Protein AF-A0AA37NJ39-F1 (afdb_monomer_lite)

Secondary structure (DSSP, 8-state):
-------------EEHHHHHHHT-TTS-HHHHHHHHHHHHHH-HHHHHHHHHTT--TT--EE-HHHHHHHHHHH---

pLDDT: mean 85.33, std 12.34, range [43.22, 93.0]

InterPro domains:
  IPR025342 Protein of unknown function DUF4248 [PF14053] (11-77)

Structure (mmCIF, N/CA/C/O backbone):
data_AF-A0AA37NJ39-F1
#
_entry.id   AF-A0AA37NJ39-F1
#
loop_
_atom_site.group_PDB
_atom_site.id
_atom_site.type_symbol
_atom_site.label_atom_id
_atom_site.label_alt_id
_atom_site.label_comp_id
_atom_site.label_asym_id
_atom_site.label_entity_id
_atom_site.label_seq_id
_atom_site.pdbx_PDB_ins_code
_atom_site.Cartn_x
_atom_site.Cartn_y
_atom_site.Cartn_z
_atom_site.occupancy
_atom_site.B_iso_or_equiv
_atom_site.auth_seq_id
_atom_site.auth_comp_id
_atom_site.auth_asym_id
_atom_site.auth_atom_id
_atom_site.pdbx_PDB_model_num
ATOM 1 N N . MET A 1 1 ? 8.462 -32.109 -16.695 1.00 52.56 1 MET A N 1
ATOM 2 C CA . MET A 1 1 ? 9.233 -30.855 -16.542 1.00 52.56 1 MET A CA 1
ATOM 3 C C . MET A 1 1 ? 8.248 -29.726 -16.317 1.00 52.56 1 MET A C 1
ATOM 5 O O . MET A 1 1 ? 7.279 -29.659 -17.057 1.00 52.56 1 MET A O 1
ATOM 9 N N . GLY A 1 2 ? 8.492 -28.897 -15.300 1.00 48.03 2 GLY A N 1
ATOM 10 C CA . GLY A 1 2 ? 7.729 -27.678 -15.026 1.00 48.03 2 GLY A CA 1
ATOM 11 C C . GLY A 1 2 ? 6.656 -27.833 -13.952 1.00 48.03 2 GLY A C 1
ATOM 12 O O . GLY A 1 2 ? 5.473 -27.809 -14.262 1.00 48.03 2 GLY A O 1
ATOM 13 N N . ILE A 1 3 ? 7.064 -27.956 -12.686 1.00 47.47 3 ILE A N 1
ATOM 14 C CA . ILE A 1 3 ? 6.204 -27.532 -11.577 1.00 47.47 3 ILE A CA 1
ATOM 15 C C . ILE A 1 3 ? 6.117 -26.009 -11.728 1.00 47.47 3 ILE A C 1
ATOM 17 O O . ILE A 1 3 ? 7.067 -25.306 -11.389 1.00 47.47 3 ILE A O 1
ATOM 21 N N . MET A 1 4 ? 5.049 -25.501 -12.347 1.00 43.22 4 MET A N 1
ATOM 22 C CA . MET A 1 4 ? 4.746 -24.074 -12.28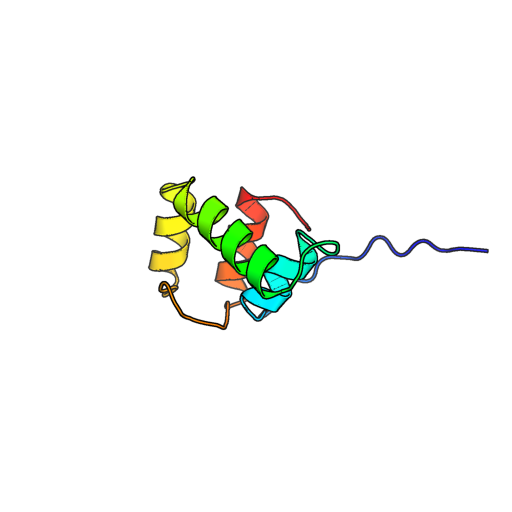7 1.00 43.22 4 MET A CA 1
ATOM 23 C C . MET A 1 4 ? 4.314 -23.808 -10.853 1.00 43.22 4 MET A C 1
ATOM 25 O O . MET A 1 4 ? 3.192 -24.132 -10.472 1.00 43.22 4 MET A O 1
ATOM 29 N N . ILE A 1 5 ? 5.251 -23.322 -10.043 1.00 48.69 5 ILE A N 1
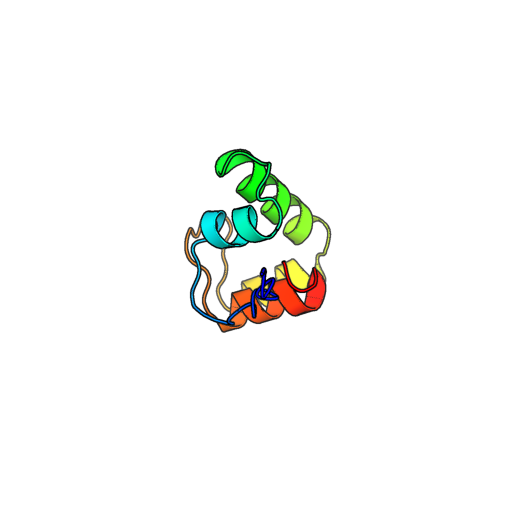ATOM 30 C CA . ILE A 1 5 ? 4.976 -22.823 -8.703 1.00 48.69 5 ILE A CA 1
ATOM 31 C C . ILE A 1 5 ? 3.894 -21.753 -8.873 1.00 48.69 5 ILE A C 1
ATOM 33 O O . ILE A 1 5 ? 4.156 -20.681 -9.415 1.00 48.69 5 ILE A O 1
ATOM 37 N N . VAL A 1 6 ? 2.662 -22.078 -8.480 1.00 50.84 6 VAL A N 1
ATOM 38 C CA . VAL A 1 6 ? 1.662 -21.066 -8.156 1.00 50.84 6 VAL A CA 1
ATOM 39 C C . VAL A 1 6 ? 2.278 -20.287 -7.006 1.00 50.84 6 VAL A C 1
ATOM 41 O O . VAL A 1 6 ? 2.571 -20.847 -5.955 1.00 50.84 6 VAL A O 1
ATOM 44 N N . ASN A 1 7 ? 2.668 -19.050 -7.275 1.00 55.56 7 ASN A N 1
ATOM 45 C CA . ASN A 1 7 ? 3.440 -18.254 -6.343 1.00 55.56 7 ASN A CA 1
ATOM 46 C C . ASN A 1 7 ? 2.534 -17.925 -5.148 1.00 55.56 7 ASN A C 1
ATOM 48 O O . ASN A 1 7 ? 1.724 -17.012 -5.240 1.00 55.56 7 ASN A O 1
ATOM 52 N N . GLU A 1 8 ? 2.623 -18.704 -4.066 1.00 64.69 8 GLU A N 1
ATOM 53 C CA . GLU A 1 8 ? 1.894 -18.465 -2.818 1.00 64.69 8 GLU A CA 1
ATOM 54 C C . GLU A 1 8 ? 2.230 -17.052 -2.332 1.00 64.69 8 GLU A C 1
ATOM 56 O O . GLU A 1 8 ? 3.341 -16.773 -1.874 1.00 64.69 8 GLU A O 1
ATOM 61 N N . PHE A 1 9 ? 1.300 -16.119 -2.518 1.00 81.75 9 PHE A N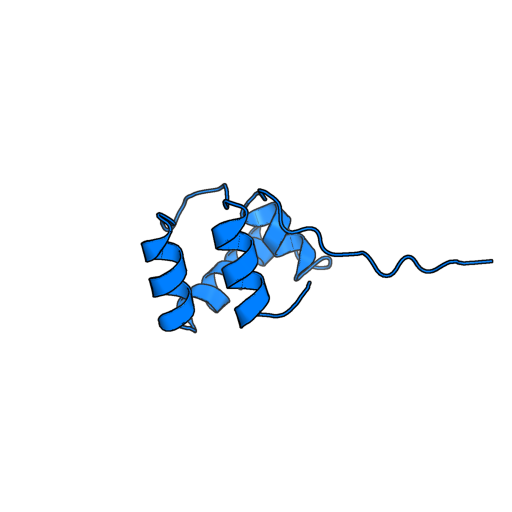 1
ATOM 62 C CA . PHE A 1 9 ? 1.495 -14.745 -2.100 1.00 81.75 9 PHE A CA 1
ATOM 63 C C . PHE A 1 9 ? 1.519 -14.686 -0.566 1.00 81.75 9 PHE A C 1
ATOM 65 O O . PHE A 1 9 ? 0.518 -14.920 0.110 1.00 81.75 9 PHE A O 1
ATOM 72 N N . GLU A 1 10 ? 2.685 -14.389 0.008 1.00 85.88 10 GLU A N 1
ATOM 73 C CA . GLU A 1 10 ? 2.856 -14.356 1.460 1.00 85.88 10 GLU A CA 1
ATOM 74 C C . GLU A 1 10 ? 2.439 -12.998 2.042 1.00 85.88 10 GLU A C 1
ATOM 76 O O . GLU A 1 10 ? 2.964 -11.956 1.663 1.00 85.88 10 GLU A O 1
ATOM 81 N N . ILE A 1 11 ? 1.552 -12.975 3.042 1.00 89.69 11 ILE A N 1
ATOM 82 C CA . ILE A 1 11 ? 1.219 -11.736 3.764 1.00 89.69 11 ILE A CA 1
ATOM 83 C C . ILE A 1 11 ? 2.359 -11.355 4.720 1.00 89.69 11 ILE A C 1
ATOM 85 O O . ILE A 1 11 ? 2.361 -11.719 5.898 1.00 89.69 11 ILE A O 1
ATOM 89 N N . ARG A 1 12 ? 3.305 -10.554 4.235 1.00 91.38 12 ARG A N 1
ATOM 90 C CA . ARG A 1 12 ? 4.422 -10.012 5.024 1.00 91.38 12 ARG A CA 1
ATOM 91 C C . ARG A 1 12 ? 4.562 -8.502 4.855 1.00 91.38 12 ARG A C 1
ATOM 93 O O . ARG A 1 12 ? 3.731 -7.845 4.240 1.00 91.38 12 ARG A O 1
ATOM 100 N N . SER A 1 13 ? 5.598 -7.927 5.454 1.00 89.94 13 SER A N 1
ATOM 101 C CA . SER A 1 13 ? 5.931 -6.518 5.244 1.00 89.94 13 SER A CA 1
ATOM 102 C C . SER A 1 13 ? 6.507 -6.350 3.841 1.00 89.94 13 SER A C 1
ATOM 104 O O . SER A 1 13 ? 7.472 -7.032 3.507 1.00 89.94 13 SER A O 1
ATOM 106 N N . TYR A 1 14 ? 5.961 -5.428 3.054 1.00 92.19 14 TYR A N 1
ATOM 107 C CA . TYR A 1 14 ? 6.448 -5.142 1.703 1.00 92.19 14 TYR A CA 1
ATOM 108 C C . TYR A 1 14 ? 6.825 -3.675 1.555 1.00 92.19 14 TYR A C 1
ATOM 110 O O . TYR A 1 14 ? 6.251 -2.792 2.198 1.00 92.19 14 TYR A O 1
ATOM 118 N N . GLY A 1 15 ? 7.758 -3.382 0.652 1.00 92.06 15 GLY A N 1
ATOM 119 C CA . GLY A 1 15 ? 7.862 -2.039 0.095 1.00 92.06 15 GLY A CA 1
ATOM 120 C C . GLY A 1 15 ? 6.606 -1.693 -0.715 1.00 92.06 15 GLY A C 1
ATOM 121 O O . GLY A 1 15 ? 6.025 -2.561 -1.356 1.00 92.06 15 GLY A O 1
ATOM 122 N N . TRP A 1 16 ? 6.197 -0.424 -0.745 1.00 91.12 16 TRP A N 1
ATOM 123 C CA . TRP A 1 16 ? 5.069 0.023 -1.574 1.00 91.12 16 TRP A CA 1
ATOM 124 C C . TRP A 1 16 ? 5.276 -0.341 -3.049 1.00 91.12 16 TRP A C 1
ATOM 126 O O . TRP A 1 16 ? 4.387 -0.881 -3.696 1.00 91.12 16 TRP A O 1
ATOM 136 N N . GLN A 1 17 ? 6.479 -0.071 -3.566 1.00 91.12 17 GLN A N 1
ATOM 137 C CA . GLN A 1 17 ? 6.849 -0.426 -4.934 1.00 91.12 17 GLN A CA 1
ATOM 138 C C . GLN A 1 17 ? 7.053 -1.932 -5.100 1.00 91.12 17 GLN A C 1
ATOM 140 O O . GLN A 1 17 ? 6.704 -2.452 -6.149 1.00 91.12 17 GLN A O 1
ATOM 145 N N . GLU A 1 18 ? 7.569 -2.624 -4.078 1.00 91.50 18 GLU A N 1
ATOM 146 C CA . GLU A 1 18 ? 7.724 -4.085 -4.106 1.00 91.50 18 GLU A CA 1
ATOM 147 C C . GLU A 1 18 ? 6.362 -4.755 -4.295 1.00 91.50 18 GLU A C 1
ATOM 149 O O . GLU A 1 18 ? 6.179 -5.497 -5.253 1.00 91.50 18 GLU A O 1
ATOM 154 N N . LEU A 1 19 ? 5.375 -4.400 -3.464 1.00 92.25 19 LEU A N 1
ATOM 155 C CA . LEU A 1 19 ? 4.012 -4.905 -3.602 1.00 92.25 19 LEU A CA 1
ATOM 156 C C . LEU A 1 19 ? 3.404 -4.506 -4.950 1.00 92.25 19 LEU A C 1
ATOM 158 O O . LEU A 1 19 ? 2.781 -5.325 -5.613 1.00 92.25 19 LEU A O 1
ATOM 162 N N . ALA A 1 20 ? 3.591 -3.258 -5.378 1.00 92.19 20 ALA A N 1
ATOM 163 C CA . ALA A 1 20 ? 3.016 -2.791 -6.631 1.00 92.19 20 ALA A CA 1
ATOM 164 C C . ALA A 1 20 ? 3.568 -3.526 -7.864 1.00 92.19 20 ALA A C 1
ATOM 166 O O . ALA A 1 20 ? 2.819 -3.750 -8.811 1.00 92.19 20 ALA A O 1
ATOM 167 N N . VAL A 1 21 ? 4.854 -3.888 -7.860 1.00 92.75 21 VAL A N 1
ATOM 168 C CA . VAL A 1 21 ? 5.477 -4.676 -8.935 1.00 92.75 21 VAL A CA 1
ATOM 169 C C . VAL A 1 21 ? 4.917 -6.095 -8.965 1.00 92.75 21 VAL A C 1
ATOM 171 O O . VAL A 1 21 ? 4.757 -6.628 -10.054 1.00 92.75 21 VAL A O 1
ATOM 174 N N . LEU A 1 22 ? 4.534 -6.681 -7.822 1.00 91.00 22 LEU A N 1
ATOM 175 C CA . LEU A 1 22 ? 3.841 -7.977 -7.818 1.00 91.00 22 LEU A CA 1
ATOM 176 C C . LEU A 1 22 ? 2.520 -7.903 -8.601 1.00 91.00 22 LEU A C 1
ATOM 178 O O . LEU A 1 22 ? 2.281 -8.739 -9.457 1.00 91.00 22 LEU A O 1
ATOM 182 N N . TYR A 1 23 ? 1.727 -6.843 -8.408 1.00 89.94 23 TYR A N 1
ATOM 183 C CA . TYR A 1 23 ? 0.490 -6.615 -9.178 1.00 89.94 23 TYR A CA 1
ATOM 184 C C . TYR A 1 23 ? 0.709 -6.207 -10.645 1.00 89.94 23 TYR A C 1
ATOM 186 O O . TYR A 1 23 ? -0.242 -6.113 -11.425 1.00 89.94 23 TYR A O 1
ATOM 194 N N . GLY A 1 24 ? 1.932 -5.849 -11.020 1.00 87.19 24 GLY A N 1
ATOM 195 C CA . GLY A 1 24 ? 2.247 -5.302 -12.332 1.00 87.19 24 GLY A CA 1
ATOM 196 C C . GLY A 1 24 ? 3.687 -5.599 -12.714 1.00 87.19 24 GLY A C 1
ATOM 197 O O . GLY A 1 24 ? 4.462 -4.648 -12.820 1.00 87.19 24 GLY A O 1
ATOM 198 N N . PRO A 1 25 ? 4.047 -6.876 -12.938 1.00 86.12 25 PRO A N 1
ATOM 199 C CA . PRO A 1 25 ? 5.433 -7.277 -13.186 1.00 86.12 25 PRO A CA 1
ATOM 200 C C . PRO A 1 25 ? 5.990 -6.704 -14.496 1.00 86.12 25 PRO A C 1
ATOM 202 O O . PRO A 1 25 ? 7.199 -6.556 -14.641 1.00 86.12 25 PRO A O 1
ATOM 205 N N . ASP A 1 26 ? 5.108 -6.336 -15.427 1.00 89.31 26 ASP A N 1
ATOM 206 C CA . ASP A 1 26 ? 5.451 -5.694 -16.701 1.00 89.31 26 ASP A CA 1
ATOM 207 C C . ASP A 1 26 ? 5.693 -4.173 -16.565 1.00 89.31 26 ASP A C 1
ATOM 209 O O . ASP A 1 26 ? 6.221 -3.515 -17.460 1.00 89.31 26 ASP A O 1
ATOM 213 N N . LEU A 1 27 ? 5.310 -3.577 -15.430 1.00 87.50 27 LEU A N 1
ATOM 214 C CA . LEU A 1 27 ? 5.428 -2.141 -15.199 1.00 87.50 27 LEU A CA 1
ATOM 215 C C . LEU A 1 27 ? 6.752 -1.792 -14.519 1.00 87.50 27 LEU A C 1
ATOM 217 O O . LEU A 1 27 ? 7.197 -2.445 -13.578 1.00 87.50 27 LEU A O 1
ATOM 221 N N . MET A 1 28 ? 7.327 -0.652 -14.910 1.00 89.44 28 MET A N 1
ATOM 222 C CA . MET A 1 28 ? 8.440 -0.062 -14.164 1.00 89.44 28 MET A CA 1
ATOM 223 C C . MET A 1 28 ? 8.015 0.197 -12.702 1.00 89.44 28 MET A C 1
ATOM 225 O O . MET A 1 28 ? 6.887 0.651 -12.482 1.00 89.44 28 MET A O 1
ATOM 229 N N . PRO A 1 29 ? 8.898 0.015 -11.700 1.00 86.31 29 PRO A N 1
ATOM 230 C CA . PRO A 1 29 ? 8.549 0.132 -10.278 1.00 86.31 29 PRO A CA 1
ATOM 231 C C . PRO A 1 29 ? 7.876 1.455 -9.883 1.00 86.31 29 PRO A C 1
ATOM 233 O O . PRO A 1 29 ? 7.045 1.506 -8.975 1.00 86.31 29 PRO A O 1
ATOM 236 N N . GLU A 1 30 ? 8.227 2.556 -10.547 1.00 88.00 30 GLU A N 1
ATOM 237 C CA . GLU A 1 30 ? 7.578 3.857 -10.349 1.00 88.00 30 GLU A CA 1
ATOM 238 C C . GLU A 1 30 ? 6.148 3.890 -10.906 1.00 88.00 30 GLU A C 1
ATOM 240 O O . GLU A 1 30 ? 5.234 4.388 -10.246 1.00 88.00 30 GLU A O 1
ATOM 245 N N . SER A 1 31 ? 5.938 3.334 -12.100 1.00 90.88 31 SER A N 1
ATOM 246 C CA . SER A 1 31 ? 4.621 3.222 -12.738 1.00 90.88 31 SER A CA 1
ATOM 247 C C . SER A 1 31 ? 3.707 2.273 -11.970 1.00 90.88 31 SER A C 1
ATOM 249 O O . SER A 1 31 ? 2.544 2.605 -11.737 1.00 90.88 31 SER A O 1
ATOM 251 N N . ALA A 1 32 ? 4.243 1.142 -11.507 1.00 91.44 32 ALA A N 1
ATOM 252 C CA . ALA A 1 32 ? 3.543 0.205 -10.640 1.00 91.44 32 ALA A CA 1
ATOM 253 C C . ALA A 1 32 ? 3.083 0.905 -9.350 1.00 91.44 32 ALA A C 1
ATOM 255 O O . ALA A 1 32 ? 1.895 0.910 -9.026 1.00 91.44 32 ALA A O 1
ATOM 256 N N . GLY A 1 33 ? 3.991 1.606 -8.660 1.00 91.06 33 GLY A N 1
ATOM 257 C CA . GLY A 1 33 ? 3.668 2.349 -7.439 1.00 91.06 33 GLY A CA 1
ATOM 258 C C . GLY A 1 33 ? 2.604 3.437 -7.639 1.00 91.06 33 GLY A C 1
ATOM 259 O O . GLY A 1 33 ? 1.724 3.604 -6.785 1.00 91.06 33 GLY A O 1
ATOM 260 N N . LYS A 1 34 ? 2.638 4.158 -8.769 1.00 90.88 34 LYS A N 1
ATOM 261 C CA . LYS A 1 34 ? 1.596 5.131 -9.151 1.00 90.88 34 LYS A CA 1
ATOM 262 C C . LYS A 1 34 ? 0.253 4.452 -9.418 1.00 90.88 34 LYS A C 1
ATOM 264 O O . LYS A 1 34 ? -0.773 4.963 -8.974 1.00 90.88 34 LYS A O 1
ATOM 269 N N . ARG A 1 35 ? 0.250 3.304 -10.100 1.00 91.88 35 ARG A N 1
ATOM 270 C CA . ARG A 1 35 ? -0.959 2.516 -10.374 1.00 91.88 35 ARG A CA 1
ATOM 271 C C . ARG A 1 35 ? -1.601 2.020 -9.081 1.00 91.88 35 ARG A C 1
ATOM 273 O O . ARG A 1 35 ? -2.786 2.265 -8.888 1.00 91.88 35 ARG A O 1
ATOM 280 N N . LEU A 1 36 ? -0.814 1.453 -8.166 1.00 91.50 36 LEU A N 1
ATOM 281 C CA . LEU A 1 36 ? -1.300 1.039 -6.848 1.00 91.50 36 LEU A CA 1
ATOM 282 C C . LEU A 1 36 ? -1.866 2.229 -6.057 1.00 91.50 36 LEU A C 1
ATOM 284 O O . LEU A 1 36 ? -2.928 2.124 -5.455 1.00 91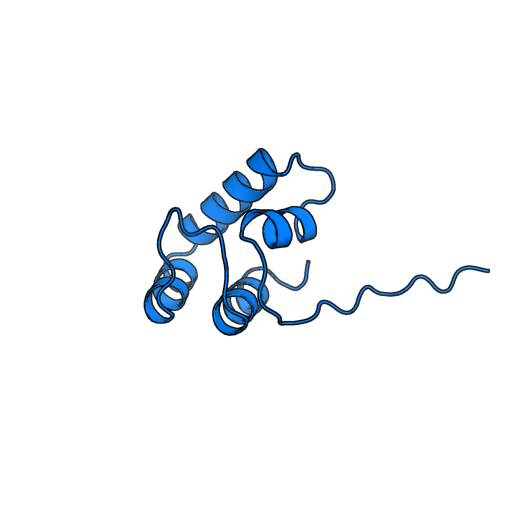.50 36 LEU A O 1
ATOM 288 N N . SER A 1 37 ? -1.217 3.398 -6.125 1.00 89.94 37 SER A N 1
ATOM 289 C CA . SER A 1 37 ? -1.720 4.618 -5.464 1.00 89.94 37 SER A CA 1
ATOM 290 C C . SER A 1 37 ? -3.043 5.089 -6.053 1.00 89.94 37 SER A C 1
ATOM 292 O O . SER A 1 37 ? -3.910 5.558 -5.322 1.00 89.94 37 SER A O 1
ATOM 294 N N . LYS A 1 38 ? -3.207 4.955 -7.372 1.00 91.12 38 LYS A N 1
ATOM 295 C CA . LYS A 1 38 ? -4.458 5.269 -8.060 1.00 91.12 38 LYS A CA 1
ATOM 296 C C . LYS A 1 38 ? -5.567 4.297 -7.669 1.00 91.12 38 LYS A C 1
ATOM 298 O O . LYS A 1 38 ? -6.689 4.742 -7.500 1.00 91.12 38 LYS A O 1
ATOM 303 N N . TRP A 1 39 ? -5.262 3.012 -7.510 1.00 92.06 39 TRP A N 1
ATOM 304 C CA . TRP A 1 39 ? -6.228 2.016 -7.046 1.00 92.06 39 TRP A CA 1
ATOM 305 C C . TRP A 1 39 ? -6.670 2.265 -5.609 1.00 92.06 39 TRP A C 1
ATOM 307 O O . TRP A 1 39 ? -7.867 2.329 -5.358 1.00 92.06 39 TRP A O 1
ATOM 317 N N . VAL A 1 40 ? -5.728 2.526 -4.698 1.00 90.00 40 VAL A N 1
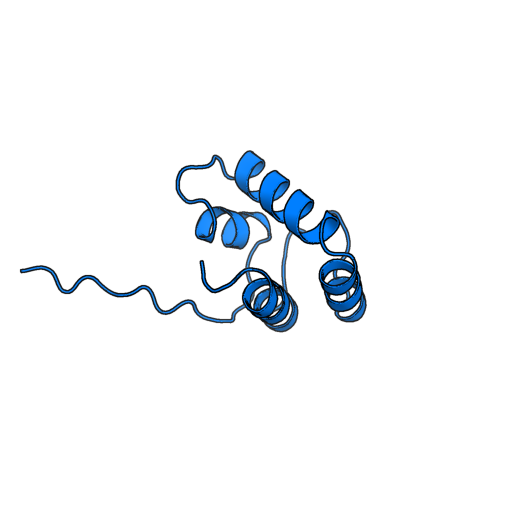ATOM 318 C CA . VAL A 1 40 ? -6.064 2.913 -3.319 1.00 90.00 40 VAL A CA 1
ATOM 319 C C . VAL A 1 40 ? -6.874 4.208 -3.286 1.00 90.00 40 VAL A C 1
ATOM 321 O O . VAL A 1 40 ? -7.849 4.288 -2.560 1.00 90.00 40 VAL A O 1
ATOM 324 N N . GLY A 1 41 ? -6.528 5.209 -4.100 1.00 88.31 41 GLY A N 1
ATOM 325 C CA . GLY A 1 41 ? -7.294 6.458 -4.171 1.00 88.31 41 GLY A CA 1
ATOM 326 C C . GLY A 1 41 ? -8.639 6.350 -4.901 1.00 88.31 41 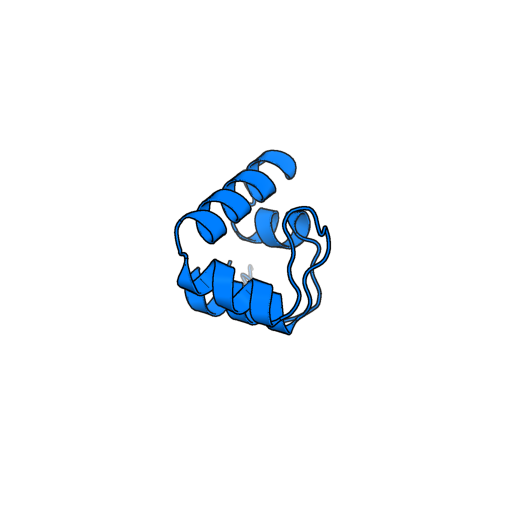GLY A C 1
ATOM 327 O O . GLY A 1 41 ? -9.457 7.257 -4.782 1.00 88.31 41 GLY A O 1
ATOM 328 N N . ALA A 1 42 ? -8.865 5.287 -5.677 1.00 91.12 42 ALA A N 1
ATOM 329 C CA . ALA A 1 42 ? -10.137 5.036 -6.352 1.00 91.12 42 ALA A CA 1
ATOM 330 C C . ALA A 1 42 ? -11.165 4.382 -5.419 1.00 91.12 42 ALA A C 1
ATOM 332 O O . ALA A 1 42 ? -12.362 4.532 -5.654 1.00 91.12 42 ALA A O 1
ATOM 333 N N . ASP A 1 43 ? -10.705 3.694 -4.369 1.00 90.44 43 ASP A N 1
ATOM 334 C CA . ASP A 1 43 ? -11.554 3.068 -3.362 1.00 90.44 43 ASP A CA 1
ATOM 335 C C . ASP A 1 43 ? -11.392 3.779 -2.000 1.00 90.44 43 ASP A C 1
ATOM 337 O O . ASP A 1 43 ? -10.414 3.552 -1.278 1.00 90.44 43 ASP A O 1
ATOM 341 N N . PRO A 1 44 ? -12.340 4.656 -1.617 1.00 88.69 44 PRO A N 1
ATOM 342 C CA . PRO A 1 44 ? -12.239 5.417 -0.374 1.00 88.69 44 PRO A CA 1
ATOM 343 C C . PRO A 1 44 ? -12.302 4.531 0.878 1.00 88.69 44 PRO A C 1
ATOM 345 O O . PRO A 1 44 ? -11.807 4.940 1.932 1.00 88.69 44 PRO A O 1
ATOM 348 N N . VAL A 1 45 ? -12.880 3.328 0.790 1.00 92.25 45 VAL A N 1
ATOM 349 C CA . VAL A 1 45 ? -12.933 2.377 1.908 1.00 92.25 45 VAL A CA 1
ATOM 350 C C . VAL A 1 45 ? -11.549 1.780 2.127 1.00 92.25 45 VAL A C 1
ATOM 352 O O . VAL A 1 45 ? -11.048 1.804 3.251 1.00 92.25 45 VAL A O 1
ATOM 355 N N . LEU A 1 46 ? -10.887 1.339 1.054 1.00 91.50 46 LEU A N 1
ATOM 356 C CA . LEU A 1 46 ? -9.508 0.848 1.114 1.00 91.50 46 LEU A CA 1
ATOM 357 C C . LEU A 1 46 ? -8.550 1.920 1.649 1.00 91.50 46 LEU A C 1
ATOM 359 O O . LEU A 1 46 ? -7.718 1.631 2.512 1.00 91.50 46 LEU A O 1
ATOM 363 N N . GLU A 1 47 ? -8.666 3.162 1.166 1.00 91.19 47 GLU A N 1
ATOM 364 C CA . GLU A 1 47 ? -7.835 4.267 1.657 1.00 91.19 47 GLU A CA 1
ATOM 365 C C . GLU A 1 47 ? -8.053 4.506 3.160 1.00 91.19 47 GLU A C 1
ATOM 367 O O . GLU A 1 47 ? -7.080 4.654 3.904 1.00 91.19 47 GLU A O 1
ATOM 372 N N . THR A 1 48 ? -9.308 4.484 3.618 1.00 91.62 48 THR A N 1
ATOM 373 C CA . THR A 1 48 ? -9.668 4.691 5.030 1.00 91.62 48 THR A CA 1
ATOM 374 C C . THR A 1 48 ? -9.142 3.569 5.924 1.00 91.62 48 THR A C 1
ATOM 376 O O . THR A 1 48 ? -8.521 3.851 6.949 1.00 91.62 48 THR A O 1
ATOM 379 N N . GLU A 1 49 ? -9.308 2.305 5.530 1.00 92.44 49 GLU A N 1
ATOM 380 C CA . GLU A 1 49 ? -8.799 1.150 6.284 1.00 92.44 49 GLU A CA 1
ATOM 381 C C . GLU A 1 49 ? -7.271 1.193 6.398 1.00 92.44 49 GLU A C 1
ATOM 383 O O . GLU A 1 49 ? -6.699 1.036 7.482 1.00 92.44 49 GLU A O 1
ATOM 388 N N . LEU A 1 50 ? -6.582 1.498 5.294 1.00 91.31 50 LEU A N 1
ATOM 389 C CA . LEU A 1 50 ? -5.131 1.670 5.295 1.00 91.31 50 LEU A CA 1
ATOM 390 C C . LEU A 1 50 ? -4.695 2.787 6.247 1.00 91.31 50 LEU A C 1
ATOM 392 O O . LEU A 1 50 ? -3.757 2.595 7.032 1.00 91.31 50 LEU A O 1
ATOM 396 N N . GLN A 1 51 ? -5.367 3.939 6.209 1.00 90.06 51 GLN A N 1
ATOM 397 C CA . GLN A 1 51 ? -5.106 5.050 7.126 1.00 90.06 51 GLN A CA 1
ATOM 398 C C . GLN A 1 51 ? -5.381 4.671 8.587 1.00 90.06 51 GLN A C 1
ATOM 400 O O . GLN A 1 51 ? -4.584 5.032 9.457 1.00 90.06 51 GLN A O 1
ATOM 405 N N . GLY A 1 52 ? -6.426 3.881 8.855 1.00 90.69 52 GLY A N 1
ATOM 406 C CA . GLY A 1 52 ? -6.730 3.313 10.173 1.00 90.69 52 GLY A CA 1
ATOM 407 C C . GLY A 1 52 ? -5.597 2.439 10.718 1.00 90.69 52 GLY A C 1
ATOM 408 O O . GLY A 1 52 ? -5.286 2.484 11.908 1.00 90.69 52 GLY A O 1
ATOM 409 N N . TYR A 1 53 ? -4.881 1.732 9.841 1.00 89.44 53 TYR A N 1
ATOM 410 C CA . TYR A 1 53 ? -3.657 0.993 10.179 1.00 89.44 53 TYR A CA 1
ATOM 411 C C . TYR A 1 53 ? -2.374 1.844 10.146 1.00 89.44 53 TYR A C 1
ATOM 413 O O . TYR A 1 53 ? -1.265 1.299 10.145 1.00 89.44 53 TYR A O 1
ATOM 421 N N . GLY A 1 54 ? -2.481 3.173 10.099 1.00 86.62 54 GLY A N 1
ATOM 422 C CA . GLY A 1 54 ? -1.341 4.094 10.126 1.00 86.62 54 GLY A CA 1
ATOM 423 C C . GLY A 1 54 ? -0.575 4.193 8.804 1.00 86.62 54 GLY A C 1
ATOM 424 O O . GLY A 1 54 ? 0.616 4.540 8.796 1.00 86.62 54 GLY A O 1
ATOM 425 N N . TRP A 1 55 ? -1.210 3.854 7.680 1.00 88.56 55 TRP A N 1
ATOM 426 C CA . TRP A 1 55 ? -0.676 4.156 6.354 1.00 88.56 55 TRP A CA 1
ATOM 427 C C . TRP A 1 55 ? -0.839 5.648 6.049 1.00 88.56 55 TRP A C 1
ATOM 429 O O . TRP A 1 55 ? -1.820 6.284 6.426 1.00 88.56 55 TRP A O 1
ATOM 439 N N . ARG A 1 56 ? 0.146 6.224 5.359 1.00 82.56 56 ARG A N 1
ATOM 440 C CA . ARG A 1 56 ? 0.133 7.617 4.906 1.00 82.56 56 ARG A CA 1
ATOM 441 C C . ARG A 1 56 ? 0.698 7.683 3.496 1.00 82.56 56 ARG A C 1
ATOM 443 O O . ARG A 1 56 ? 1.679 6.994 3.201 1.00 82.56 56 ARG A O 1
ATOM 450 N N . LYS A 1 57 ? 0.137 8.560 2.657 1.00 74.31 57 LYS A N 1
ATOM 451 C CA . LYS A 1 57 ? 0.698 8.862 1.332 1.00 74.31 57 LYS A CA 1
ATOM 452 C C . LYS A 1 57 ? 2.174 9.255 1.475 1.00 74.31 57 LYS A C 1
ATOM 454 O O . LYS A 1 57 ? 2.518 10.106 2.290 1.00 74.31 57 LYS A O 1
ATOM 459 N N . GLY A 1 58 ? 3.041 8.584 0.714 1.00 72.56 58 GLY A N 1
ATOM 460 C CA . GLY A 1 58 ? 4.498 8.764 0.753 1.00 72.56 58 GLY A CA 1
ATOM 461 C C . GLY A 1 58 ? 5.264 7.763 1.629 1.00 72.56 58 GLY A C 1
ATOM 462 O O . GLY A 1 58 ? 6.489 7.682 1.518 1.00 72.56 58 GLY A O 1
ATOM 463 N N . LYS A 1 59 ? 4.589 6.953 2.458 1.00 76.62 59 LYS A N 1
ATOM 464 C CA . LYS A 1 59 ? 5.252 5.884 3.217 1.00 76.62 59 LYS A CA 1
ATOM 465 C C . LYS A 1 59 ? 5.655 4.752 2.269 1.00 76.62 59 LYS A C 1
ATOM 467 O O . LYS A 1 59 ? 4.811 4.156 1.607 1.00 76.62 59 LYS A O 1
ATOM 472 N N . LYS A 1 60 ? 6.953 4.443 2.220 1.00 81.25 60 LYS A N 1
ATOM 473 C CA . LYS A 1 60 ? 7.514 3.429 1.311 1.00 81.25 60 LYS A CA 1
ATOM 474 C C . LYS A 1 60 ? 7.374 1.989 1.809 1.00 81.25 60 LYS A C 1
ATOM 476 O O . LYS A 1 60 ? 7.713 1.082 1.061 1.00 81.25 60 LYS A O 1
ATOM 481 N N . THR A 1 61 ? 6.883 1.774 3.027 1.00 88.44 61 THR A N 1
ATOM 482 C CA . THR A 1 61 ? 6.793 0.447 3.651 1.00 88.44 61 THR A CA 1
ATOM 483 C C . THR A 1 61 ? 5.377 0.185 4.132 1.00 88.44 61 THR A C 1
ATOM 485 O O . THR A 1 61 ? 4.788 1.023 4.824 1.00 88.44 61 THR A O 1
ATOM 488 N N . LEU A 1 62 ? 4.871 -0.991 3.783 1.00 90.88 62 LEU A N 1
ATOM 489 C CA . LEU A 1 62 ? 3.585 -1.525 4.183 1.00 90.88 62 LEU A CA 1
ATOM 490 C C . LEU A 1 62 ? 3.784 -2.589 5.257 1.00 90.88 62 LEU A C 1
ATOM 492 O O . LEU A 1 62 ? 4.662 -3.446 5.154 1.00 90.88 62 LEU A O 1
ATOM 496 N N . THR A 1 63 ? 2.961 -2.531 6.297 1.00 92.12 63 THR A N 1
ATOM 497 C CA . THR A 1 63 ? 2.912 -3.590 7.309 1.00 92.12 63 THR A CA 1
ATOM 498 C C . THR A 1 63 ? 2.129 -4.794 6.776 1.00 92.12 63 THR A C 1
ATOM 500 O O . THR A 1 63 ? 1.280 -4.617 5.901 1.00 92.12 63 THR A O 1
ATOM 503 N N . PRO A 1 64 ? 2.313 -6.006 7.332 1.00 91.50 64 PRO A N 1
ATOM 504 C CA . PRO A 1 64 ? 1.559 -7.186 6.900 1.00 91.50 64 PRO A CA 1
ATOM 505 C C . PRO A 1 64 ? 0.039 -6.977 6.954 1.00 91.50 64 PRO A C 1
ATOM 507 O O . PRO A 1 64 ? -0.689 -7.449 6.091 1.00 91.50 64 PRO A O 1
ATOM 510 N N . ARG A 1 65 ? -0.452 -6.199 7.932 1.00 92.50 65 ARG A N 1
ATOM 511 C CA . ARG A 1 65 ? -1.872 -5.822 8.020 1.00 92.50 65 ARG A CA 1
ATOM 512 C C . ARG A 1 65 ? -2.319 -4.971 6.832 1.00 92.50 65 ARG A C 1
ATOM 514 O O . ARG A 1 65 ? -3.338 -5.277 6.237 1.00 92.50 65 ARG A O 1
ATOM 521 N N . GLN A 1 66 ? -1.536 -3.956 6.464 1.00 92.19 66 GLN A N 1
ATOM 522 C CA . GLN A 1 66 ? -1.830 -3.096 5.311 1.00 92.19 66 GLN A CA 1
ATOM 523 C C . GLN A 1 66 ? -1.799 -3.884 3.999 1.00 92.19 66 GLN A C 1
ATOM 525 O O . GLN A 1 66 ? -2.649 -3.689 3.138 1.00 92.19 66 GLN A O 1
ATOM 530 N N . VAL A 1 67 ? -0.844 -4.803 3.866 1.00 93.00 67 VAL A N 1
ATOM 531 C CA . VAL A 1 67 ? -0.726 -5.691 2.704 1.00 93.00 67 VAL A CA 1
ATOM 532 C C . VAL A 1 67 ? -1.948 -6.593 2.609 1.00 93.00 67 VAL A C 1
ATOM 534 O O . VAL A 1 67 ? -2.561 -6.663 1.549 1.00 93.00 67 VAL A O 1
ATOM 537 N N . LYS A 1 68 ? -2.361 -7.201 3.727 1.00 92.25 68 LYS A N 1
ATOM 538 C CA . LYS A 1 68 ? -3.587 -7.999 3.795 1.00 92.25 68 LYS A CA 1
ATOM 539 C C . LYS A 1 68 ? -4.802 -7.202 3.328 1.00 92.25 68 LYS A C 1
ATOM 541 O O . LYS A 1 68 ? -5.552 -7.702 2.504 1.00 92.25 68 LYS A O 1
ATOM 546 N N . THR A 1 69 ? -4.971 -5.967 3.802 1.00 92.69 69 THR A N 1
ATOM 547 C CA . THR A 1 69 ? -6.078 -5.104 3.369 1.00 92.69 69 THR A CA 1
ATOM 548 C C . THR A 1 69 ? -6.031 -4.861 1.863 1.00 92.69 69 THR A C 1
ATOM 550 O O . THR A 1 69 ? -7.030 -5.063 1.189 1.00 92.69 69 THR A O 1
ATOM 553 N N . ILE A 1 70 ? -4.873 -4.502 1.303 1.00 91.69 70 ILE A N 1
ATOM 554 C CA . ILE A 1 70 ? -4.736 -4.281 -0.147 1.00 91.69 70 ILE A CA 1
ATOM 555 C C . ILE A 1 70 ? -5.139 -5.533 -0.930 1.00 91.69 70 ILE A C 1
ATOM 557 O O . ILE A 1 70 ? -5.889 -5.429 -1.890 1.00 91.69 70 ILE A O 1
ATOM 561 N N . VAL A 1 71 ? -4.703 -6.705 -0.482 1.00 91.56 71 VAL A N 1
ATOM 562 C CA . VAL A 1 71 ? -4.965 -7.994 -1.140 1.00 91.56 71 VAL A CA 1
ATOM 563 C C . VAL A 1 71 ? -6.423 -8.418 -1.008 1.00 91.56 71 VAL A C 1
ATOM 565 O O . VAL A 1 71 ? -7.001 -8.950 -1.946 1.00 91.56 71 VAL A O 1
ATOM 568 N N . GLN A 1 72 ? -7.069 -8.117 0.119 1.00 90.62 72 GLN A N 1
ATOM 569 C CA . GLN A 1 72 ? -8.502 -8.359 0.288 1.00 90.62 72 GLN A CA 1
ATOM 570 C C . GLN A 1 72 ? -9.364 -7.509 -0.657 1.00 90.62 72 GLN A C 1
ATOM 572 O O . GLN A 1 72 ? -10.447 -7.951 -1.029 1.00 90.62 72 GLN A O 1
ATOM 577 N N . PHE A 1 73 ? -8.904 -6.312 -1.033 1.00 90.56 73 PHE A N 1
ATOM 578 C CA . PHE A 1 73 ? -9.641 -5.411 -1.924 1.00 90.56 73 PHE A CA 1
ATOM 579 C C . PHE A 1 73 ? -9.266 -5.580 -3.404 1.00 90.56 73 PHE A C 1
ATOM 581 O O . PHE A 1 73 ? -10.140 -5.509 -4.262 1.00 90.56 73 PHE A O 1
ATOM 588 N N . LEU A 1 74 ? -7.984 -5.786 -3.719 1.00 89.38 74 LEU A N 1
ATOM 589 C CA . LEU A 1 74 ? -7.474 -5.877 -5.094 1.00 89.38 74 LEU A CA 1
ATOM 590 C C . LEU A 1 74 ? -7.323 -7.317 -5.606 1.00 89.38 74 LEU A C 1
ATOM 592 O O . LEU A 1 74 ? -7.182 -7.502 -6.813 1.00 89.38 74 LEU A O 1
ATOM 596 N N . GLY A 1 75 ? -7.374 -8.315 -4.721 1.00 88.19 75 GLY A N 1
ATOM 597 C CA . GLY A 1 75 ? -7.046 -9.710 -5.021 1.00 88.19 75 GLY A CA 1
ATOM 598 C C . GLY A 1 75 ? -5.572 -10.036 -4.773 1.00 88.19 75 GLY A C 1
ATOM 599 O O . GLY A 1 75 ? -4.767 -9.153 -4.494 1.00 88.19 75 GLY A O 1
ATOM 600 N N . GLU A 1 76 ? -5.213 -11.316 -4.843 1.00 87.00 76 GLU A N 1
ATOM 601 C CA . GLU A 1 76 ? -3.812 -11.747 -4.780 1.00 87.00 76 GLU A CA 1
ATOM 602 C C . GLU A 1 76 ? -3.088 -11.366 -6.089 1.00 87.00 76 GLU A C 1
ATOM 604 O O . GLU A 1 76 ? -3.677 -11.538 -7.161 1.00 87.00 76 GLU A O 1
ATOM 609 N N . PRO A 1 77 ? -1.871 -10.790 -6.014 1.00 84.00 77 PRO A N 1
ATOM 610 C CA . PRO A 1 77 ? -1.086 -10.416 -7.189 1.00 84.00 77 PRO A CA 1
ATOM 611 C C . PRO A 1 77 ? -0.547 -11.619 -7.973 1.00 84.00 77 PRO A C 1
ATOM 613 O O . PRO A 1 77 ? -0.226 -12.652 -7.341 1.00 84.00 77 PRO A O 1
#

Organism: NCBI:txid46503

Foldseek 3Di:
DDPPPPPPQDLAKDFLLRLLCQVPVPDDSVVSSVVLVVVCVVDVVLVVVLVVVVDDPPDGMDGSSNSVSSCVVVNGD

Radius of gyration: 12.75 Å; chains: 1; bounding box: 22×40×27 Å

Sequence (77 aa):
MGIMIVNEFEIRSYGWQELAVLYGPDLMPESAGKRLSKWVGADPVLETELQGYGWRKGKKTLTPRQVKTIVQFLGEP

=== Feature glossary ===
Key to the feature types in this record:

pLDDT. pLDDT is the predicted lDDT-Cα score: AlphaFold's confidence that the local environment of each residue (all inter-atomic distances within 15 Å) is correctly placed. It is a per-residue number between 0 and 100, with higher meaning more reliable.

Radius of gyration, Cα contacts, bounding box. The geometric summary reports three shape descriptors. Rg (radius of gyration) measures how spread out the Cα atoms are about their centre of mass; compact globular proteins have small Rg, elongated or unfolded ones large. Cα contacts (<8 Å, |i−j|>4) count long-range residue pairs in spatial proximity — high for tightly packed folds, near zero for rods or random coil. The bounding-box extents give the protein's footprint along x, y, z in Å.

Backbone torsions (φ/ψ). Backbone dihedral angles. Every residue except chain termini has a φ (preceding-C → N → Cα → C) and a ψ (N → Cα → C → next-N). They are reported in degrees following the IUPAC sign convention. Secondary structure is essentially a statement about which (φ, ψ) basin each residue occupies.

Contact-map, Ramachandran, and PAE plots. Plot images: a contact map (which residues are close in 3D, as an N×N binary image), a Ramachandran scatter (backbone torsion angles, revealing secondary-structure composition at a glance), and — for AlphaFold structures — a PAE heatmap (pairwise prediction confidence).

Predicted aligned error. Predicted Aligned Error (PAE) is an AlphaFold confidence matrix: entry (i, j) is the expected error in the position of residue j, in ångströms, when the prediction is superimposed on the true structure at residue i. Low PAE within a block of residues means that block is internally rigid and well-predicted; high PAE between two blocks means their relative placement is uncertain even if each block individually is confident.

Secondary structure (3-state, P-SEA). Three-state secondary structure (P-SEA) collapses the eight DSSP classes into helix (a), strand (b), and coil (c). P-SEA assigns these from Cα geometry alone — distances and angles — without requiring backbone oxygens, so it works on any Cα trace.

Solvent-accessible surface area. Solvent-accessible surface area (SASA) is the area in Å² traced out by the centre of a 1.4 Å probe sphere (a water molecule) rolled over the protein's van der Waals surface (Shrake–Rupley / Lee–Richards construction). Buried residues have near-zero SASA; fully exposed residues can exceed 200 Å². The total SASA scales roughly with the number of surface residues.

Foldseek 3Di. The Foldseek 3Di string encodes local tertiary geometry as a 20-letter alphabet — one character per residue — derived from the relative positions of nearby Cα atoms. Unlike the amino-acid sequence, 3Di is a direct function of the 3D structure, so two proteins with the same fold have similar 3Di strings even at low sequence identity.

B-factor. For experimental (PDB) structures, the B-factor (temperature factor) quantifies the positional spread of each atom in the crystal — a combination of thermal vibration and static disorder — in units of Å². High B-factors mark flexible loops or poorly resolved regions; low B-factors mark the rigid, well-ordered core.

mmCIF coordinates. The mmCIF block holds the 3D Cartesian coordinates of each backbone atom (N, Cα, C, O) in ångströms. mmCIF is the PDB's canonical archive format — a tagged-loop text representation of the atomic model.

InterPro / GO / CATH / organism. Functional annotations link the protein to curated databases. InterPro entries identify conserved domains and families by matching the sequence against member-database signatures (Pfam, PROSITE, CDD, …). Gene Ontology (GO) terms describe molecular function, biological process, and cellular component in a controlled vocabulary. CATH places the structure in a hierarchical fold classification (Class/Architecture/Topology/Homologous-superfamily). The organism is the source species.

Rendered structure images. Structure images are PyMOL renders from six orthogonal camera directions. Cartoon representation draws helices as coils and strands as arrows; sticks shows the backbone as bonds; surface shows the solvent-excluded envelope. Rainbow coloring maps sequence position to hue (blue→red, N→C); chain coloring assigns a distinct color per polypeptide.

Sequence. This is the polypeptide sequence — one letter per residue, N-terminus first. Length ranges from a few dozen residues for small domains to over a thousand for large multi-domain proteins.

Secondary structure (8-state, DSSP). The SS8 string is DSSP's per-residue secondary-structure call. α-helix (H) means an i→i+4 H-bond ladder; β-strand (E) means the residue participates in a β-sheet; 3₁₀ (G) and π (I) are tighter and wider helices; T/S are turns/bends; '-' is loop.

Nearest PDB structures. Structural nearest neighbors (via Foldseek easy-search vs the PDB). Reported per hit: target PDB id, E-value, and alignment TM-score. A TM-score above ~0.5 is the conventional threshold for 'same fold'.